Protein AF-U5S0H6-F1 (afdb_monomer_lite)

Radius of gyration: 15.55 Å; chains: 1; bounding box: 32×34×41 Å

Structure (mmCIF, N/CA/C/O backbone):
data_AF-U5S0H6-F1
#
_entry.id   AF-U5S0H6-F1
#
loop_
_atom_site.group_PDB
_atom_site.id
_atom_site.type_symbol
_atom_site.label_atom_id
_atom_site.label_alt_id
_atom_site.label_comp_id
_atom_site.label_asym_id
_atom_site.label_entity_id
_atom_site.label_seq_id
_atom_site.pdbx_PDB_ins_code
_atom_site.Cartn_x
_atom_site.Cartn_y
_atom_site.Cartn_z
_atom_site.occupancy
_atom_site.B_iso_or_equiv
_atom_site.auth_seq_id
_atom_site.auth_comp_id
_atom_site.auth_asym_id
_atom_site.auth_atom_id
_atom_site.pdbx_PDB_model_num
ATOM 1 N N . LEU A 1 1 ? -2.154 20.817 27.104 1.00 77.75 1 LEU A N 1
ATOM 2 C CA . LEU A 1 1 ? -3.525 20.903 26.561 1.00 77.75 1 LEU A CA 1
ATOM 3 C C . LEU A 1 1 ? -4.081 19.491 26.561 1.00 77.75 1 LEU A C 1
ATOM 5 O O . LEU A 1 1 ? -3.431 18.629 25.981 1.00 77.75 1 LEU A O 1
ATOM 9 N N . GLU A 1 2 ? -5.194 19.233 27.243 1.00 90.75 2 GLU A N 1
ATOM 10 C CA . GLU A 1 2 ? -5.911 17.968 27.055 1.00 90.75 2 GLU A CA 1
ATOM 11 C C . GLU A 1 2 ? -6.674 18.042 25.733 1.00 90.75 2 GLU A C 1
ATOM 13 O O . GLU A 1 2 ? -7.430 18.984 25.497 1.00 90.75 2 GLU A O 1
ATOM 18 N N . LEU A 1 3 ? -6.421 17.078 24.852 1.00 93.81 3 LEU A N 1
ATOM 19 C CA . LEU A 1 3 ? -7.057 16.975 23.545 1.00 93.81 3 LEU A CA 1
ATOM 20 C C . LEU A 1 3 ? -7.907 15.709 23.515 1.00 93.81 3 LEU A C 1
ATOM 22 O O . LEU A 1 3 ? -7.422 14.627 23.842 1.00 93.81 3 LEU A O 1
ATOM 26 N N . ALA A 1 4 ? -9.167 15.849 23.107 1.00 94.94 4 ALA A N 1
ATOM 27 C CA . ALA A 1 4 ? -10.039 14.709 22.870 1.00 94.94 4 ALA A CA 1
ATOM 28 C C . ALA A 1 4 ? -9.695 14.081 21.504 1.00 94.94 4 ALA A C 1
ATOM 30 O O . ALA A 1 4 ? -9.755 14.790 20.498 1.00 94.94 4 ALA A O 1
ATOM 31 N N . PRO A 1 5 ? -9.329 12.787 21.439 1.00 95.25 5 PRO A N 1
ATOM 32 C CA . PRO A 1 5 ? -9.027 12.127 20.175 1.00 95.25 5 PRO A CA 1
ATOM 33 C C . PRO A 1 5 ? -10.300 11.824 19.376 1.00 95.25 5 PRO A C 1
ATOM 35 O O . PRO A 1 5 ? -11.325 11.416 19.932 1.00 95.25 5 PRO A O 1
ATOM 38 N N . ASP A 1 6 ? -10.204 11.953 18.055 1.00 97.12 6 ASP A N 1
ATOM 39 C CA . ASP A 1 6 ? -11.241 11.494 17.134 1.00 97.12 6 ASP A CA 1
ATOM 40 C C . ASP A 1 6 ? -11.350 9.963 17.100 1.00 97.12 6 ASP A C 1
ATOM 42 O O . ASP A 1 6 ? -10.438 9.220 17.474 1.00 97.12 6 ASP A O 1
ATOM 46 N N . LYS A 1 7 ? -12.492 9.473 16.605 1.00 96.69 7 LYS A N 1
ATOM 47 C CA . LYS A 1 7 ? -12.749 8.039 16.433 1.00 96.69 7 LYS A CA 1
ATOM 48 C C . LYS A 1 7 ? -12.372 7.569 15.024 1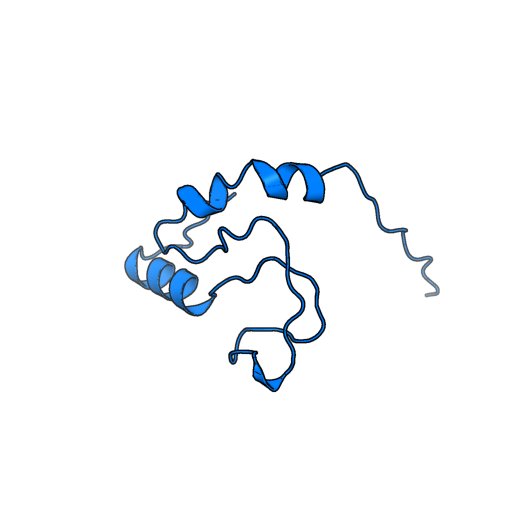.00 96.69 7 LYS A C 1
ATOM 50 O O . LYS A 1 7 ? -12.624 8.286 14.054 1.00 96.69 7 LYS A O 1
ATOM 55 N N . PRO A 1 8 ? -11.864 6.334 14.870 1.00 96.06 8 PRO A N 1
ATOM 56 C CA . PRO A 1 8 ? -11.635 5.752 13.553 1.00 96.06 8 PRO A CA 1
ATOM 57 C C . PRO A 1 8 ? -12.954 5.580 12.789 1.00 96.06 8 PRO A C 1
ATOM 59 O O . PRO A 1 8 ? -13.988 5.237 13.367 1.00 96.06 8 PRO A O 1
ATOM 62 N N . ARG A 1 9 ? -12.911 5.761 11.465 1.00 96.50 9 ARG A N 1
ATOM 63 C CA . ARG A 1 9 ? -14.067 5.599 10.572 1.00 96.50 9 ARG A CA 1
ATOM 64 C C . ARG A 1 9 ? -13.851 4.444 9.600 1.00 96.50 9 ARG A C 1
ATOM 66 O O . ARG A 1 9 ? -12.795 4.326 8.989 1.00 96.50 9 ARG A O 1
ATOM 73 N N . LYS A 1 10 ? -14.893 3.635 9.401 1.00 97.06 10 LYS A N 1
ATOM 74 C CA . LYS A 1 10 ? -14.973 2.622 8.340 1.00 97.06 10 LYS A CA 1
ATOM 75 C C . LYS A 1 10 ? -16.053 3.041 7.346 1.00 97.06 10 LYS A C 1
ATOM 77 O O .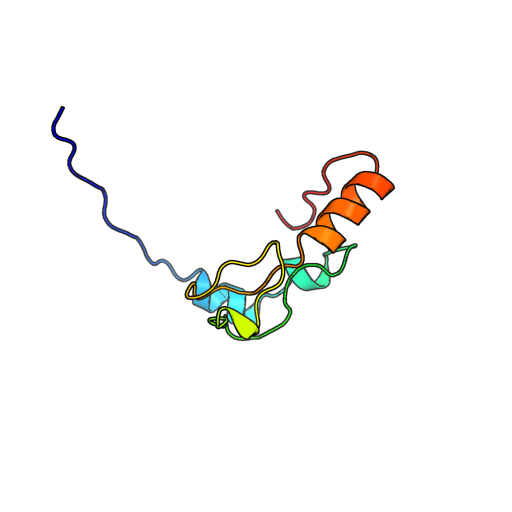 LYS A 1 10 ? -17.149 3.403 7.762 1.00 97.06 10 LYS A O 1
ATOM 82 N N . PHE A 1 11 ? -15.738 3.026 6.055 1.00 97.25 11 PHE A N 1
ATOM 83 C CA . PHE A 1 11 ? -16.678 3.423 4.997 1.00 97.25 11 PHE A CA 1
ATOM 84 C C . PHE A 1 11 ? -16.559 2.572 3.720 1.00 97.25 11 PHE A C 1
ATOM 86 O O . PHE A 1 11 ? -16.951 3.016 2.649 1.00 97.25 11 PHE A O 1
ATOM 93 N N . GLY A 1 12 ? -16.024 1.350 3.825 1.00 97.88 12 GLY A N 1
ATOM 94 C CA . GLY A 1 12 ? -15.994 0.394 2.709 1.00 97.88 12 GLY A CA 1
ATOM 95 C C . GLY A 1 12 ? -14.673 0.300 1.933 1.00 97.88 12 GLY A C 1
ATOM 96 O O . GLY A 1 12 ? -14.593 -0.457 0.970 1.00 97.88 12 GLY A O 1
ATOM 97 N N . VAL A 1 13 ? -13.631 1.055 2.314 1.00 97.69 13 VAL A N 1
ATOM 98 C CA . VAL A 1 13 ? -12.341 1.073 1.584 1.00 97.69 13 VAL A CA 1
ATOM 99 C C . VAL A 1 13 ? -11.715 -0.315 1.509 1.00 97.69 13 VAL A C 1
ATOM 101 O O . VAL A 1 13 ? -11.225 -0.723 0.460 1.00 97.69 13 VAL A O 1
ATOM 104 N N . ARG A 1 14 ? -11.747 -1.062 2.616 1.00 97.06 14 ARG A N 1
ATOM 105 C CA . ARG A 1 14 ? -11.131 -2.387 2.688 1.00 97.06 14 ARG A CA 1
ATOM 106 C C . ARG A 1 14 ? -11.829 -3.358 1.743 1.00 97.06 14 ARG A C 1
ATOM 108 O O . ARG A 1 14 ? -11.169 -4.077 1.005 1.00 97.06 14 ARG A O 1
ATOM 115 N N . GLU A 1 15 ? -13.154 -3.355 1.748 1.00 97.88 15 GLU A N 1
ATOM 116 C CA . GLU A 1 15 ? -14.001 -4.211 0.923 1.00 97.88 15 GLU A CA 1
ATOM 117 C C . GLU A 1 15 ? -13.831 -3.882 -0.563 1.00 97.88 15 GLU A C 1
ATOM 119 O O . GLU A 1 15 ? -13.708 -4.789 -1.384 1.00 97.88 15 GLU A O 1
ATOM 124 N N . PHE A 1 16 ? -13.730 -2.594 -0.894 1.00 98.38 16 PHE A N 1
ATOM 125 C CA . PHE A 1 16 ? -13.450 -2.135 -2.249 1.00 98.38 16 PHE A CA 1
ATOM 126 C C . PHE A 1 16 ? -12.062 -2.585 -2.736 1.00 98.38 16 PHE A C 1
ATOM 128 O O . PHE A 1 16 ? -11.942 -3.165 -3.818 1.00 98.38 16 PHE A O 1
ATOM 135 N N . CYS A 1 17 ? -11.012 -2.385 -1.931 1.00 98.31 17 CYS A N 1
ATOM 136 C CA . CYS A 1 17 ? -9.640 -2.733 -2.312 1.00 98.31 17 CYS A CA 1
ATOM 137 C C . CYS A 1 17 ? -9.419 -4.243 -2.491 1.00 98.31 17 CYS A C 1
ATOM 139 O O . CYS A 1 17 ? -8.635 -4.625 -3.357 1.00 98.31 17 CYS A O 1
ATOM 141 N N . ARG A 1 18 ? -10.155 -5.104 -1.767 1.00 97.81 18 ARG A N 1
ATOM 142 C CA . ARG A 1 18 ? -10.126 -6.571 -1.970 1.00 97.81 18 ARG A CA 1
ATOM 143 C C . ARG A 1 18 ? -10.486 -6.986 -3.404 1.00 97.81 18 ARG A C 1
ATOM 145 O O . ARG A 1 18 ? -10.080 -8.064 -3.842 1.00 97.81 18 ARG A O 1
ATOM 152 N N . LEU A 1 19 ? -11.277 -6.167 -4.105 1.00 97.69 19 LEU A N 1
ATOM 153 C CA . LEU A 1 19 ? -11.788 -6.451 -5.448 1.00 97.69 19 LEU A CA 1
ATOM 154 C C . LEU A 1 19 ? -11.110 -5.612 -6.536 1.00 97.69 19 LEU A C 1
ATOM 156 O O . LEU A 1 19 ? -10.820 -6.143 -7.599 1.00 97.69 19 LEU A O 1
ATOM 160 N N . CYS A 1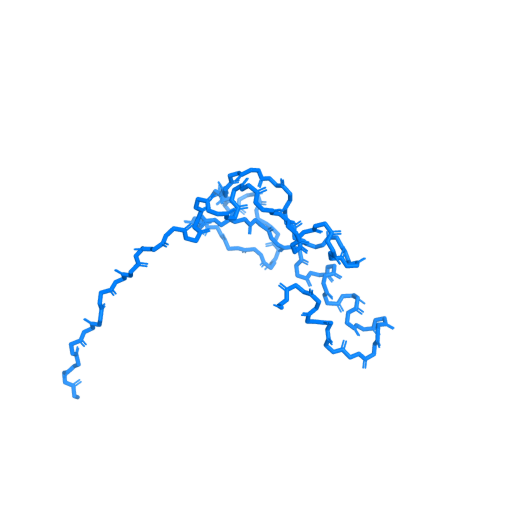 20 ? -10.870 -4.323 -6.281 1.00 98.44 20 CYS A N 1
ATOM 161 C CA . CYS A 1 20 ? -10.481 -3.360 -7.313 1.00 98.44 20 CYS A CA 1
ATOM 162 C C . CYS A 1 20 ? -9.098 -3.631 -7.921 1.00 98.44 20 CYS A C 1
ATOM 164 O O . CYS A 1 20 ? -8.991 -3.723 -9.137 1.00 98.44 20 CYS A O 1
ATOM 166 N N . LYS A 1 21 ? -8.050 -3.709 -7.086 1.00 97.94 21 LYS A N 1
ATOM 167 C CA . LYS A 1 21 ? -6.637 -3.972 -7.452 1.00 97.94 21 LYS A CA 1
ATOM 168 C C . LYS A 1 21 ? -6.003 -3.097 -8.548 1.00 97.94 21 LYS A C 1
ATOM 170 O O . LYS A 1 21 ? -4.810 -3.224 -8.792 1.00 97.94 21 LYS A O 1
ATOM 175 N N . LYS A 1 22 ? -6.727 -2.124 -9.105 1.00 98.56 22 LYS A N 1
ATOM 176 C CA . LYS A 1 22 ? -6.275 -1.252 -10.199 1.00 98.56 22 LYS A CA 1
ATOM 177 C C . LYS A 1 22 ? -4.910 -0.602 -9.960 1.00 98.56 22 LYS A C 1
ATOM 179 O O . LYS A 1 22 ? -4.118 -0.487 -10.888 1.00 98.56 22 LYS A O 1
ATOM 184 N N . CYS A 1 23 ? -4.628 -0.164 -8.733 1.00 98.56 23 CYS A N 1
ATOM 185 C CA . CYS A 1 23 ? -3.337 0.433 -8.393 1.00 98.56 23 CYS A CA 1
ATOM 186 C C . CYS A 1 23 ? -2.181 -0.577 -8.455 1.00 98.56 23 CYS A C 1
ATOM 188 O O . CYS A 1 23 ? -1.080 -0.198 -8.847 1.00 98.56 23 CYS A O 1
ATOM 190 N N . ALA A 1 24 ? -2.425 -1.841 -8.102 1.00 98.50 24 ALA A N 1
ATOM 191 C CA . ALA A 1 24 ? -1.438 -2.908 -8.199 1.00 98.50 24 ALA A CA 1
ATOM 192 C C . ALA A 1 24 ? -1.164 -3.267 -9.664 1.00 98.50 24 ALA A C 1
ATOM 194 O O . ALA A 1 24 ? -0.004 -3.250 -10.078 1.00 98.50 24 ALA A O 1
ATOM 195 N N . ASP A 1 25 ? -2.226 -3.430 -10.460 1.00 98.50 25 ASP A N 1
ATOM 196 C CA . ASP A 1 25 ? -2.122 -3.735 -11.891 1.00 98.50 25 ASP A CA 1
ATOM 197 C C . ASP A 1 25 ? -1.372 -2.627 -12.651 1.00 98.50 25 ASP A C 1
ATOM 199 O O . ASP A 1 25 ? -0.521 -2.894 -13.497 1.00 98.50 25 ASP A O 1
ATOM 203 N N . ALA A 1 26 ? -1.658 -1.362 -12.326 1.00 98.31 26 ALA A N 1
ATOM 204 C CA . ALA A 1 26 ? -1.064 -0.205 -12.990 1.00 98.31 26 ALA A CA 1
ATOM 205 C C . ALA A 1 26 ? 0.340 0.160 -12.473 1.00 98.31 26 ALA A C 1
ATOM 207 O O . ALA A 1 26 ? 0.981 1.049 -13.033 1.00 98.31 26 ALA A O 1
ATOM 208 N N . CYS A 1 27 ? 0.833 -0.455 -11.394 1.00 98.50 27 CYS A N 1
ATOM 209 C CA . CYS A 1 27 ? 2.117 -0.080 -10.807 1.00 98.50 27 CYS A CA 1
ATOM 210 C C . CYS A 1 27 ? 3.277 -0.456 -11.752 1.00 98.50 27 CYS A C 1
ATOM 212 O O . CYS A 1 27 ? 3.537 -1.646 -11.936 1.00 98.50 27 CYS A O 1
ATOM 214 N N . PRO A 1 28 ? 4.051 0.503 -12.295 1.00 97.75 28 PRO A N 1
ATOM 215 C CA . PRO A 1 28 ? 5.134 0.174 -13.228 1.00 97.75 28 PRO A CA 1
ATOM 216 C C . PRO A 1 28 ? 6.280 -0.597 -12.555 1.00 97.75 28 PRO A C 1
ATOM 218 O O . PRO A 1 28 ? 6.974 -1.371 -13.203 1.00 97.75 28 PRO A O 1
ATOM 221 N N . ALA A 1 29 ? 6.449 -0.424 -11.241 1.00 97.75 29 ALA A N 1
ATOM 222 C CA . ALA A 1 29 ? 7.438 -1.136 -10.434 1.00 97.75 29 ALA A CA 1
ATOM 223 C C . ALA A 1 29 ? 6.950 -2.500 -9.920 1.00 97.75 29 ALA A C 1
ATOM 225 O O . ALA A 1 29 ? 7.727 -3.224 -9.300 1.00 97.75 29 ALA A O 1
ATOM 226 N N . GLN A 1 30 ? 5.659 -2.818 -10.097 1.00 97.75 30 GLN A N 1
ATOM 227 C CA . GLN A 1 30 ? 5.012 -3.999 -9.511 1.00 97.75 30 GLN A CA 1
ATOM 228 C C . GLN A 1 30 ? 5.319 -4.146 -8.006 1.00 97.75 30 GLN A C 1
ATOM 230 O O . GLN A 1 30 ? 5.713 -5.207 -7.521 1.00 97.75 30 GLN A O 1
ATOM 235 N N . ALA A 1 31 ? 5.179 -3.031 -7.281 1.00 97.38 31 ALA A N 1
ATOM 236 C CA . ALA A 1 31 ? 5.534 -2.900 -5.867 1.00 97.38 31 ALA A CA 1
ATOM 237 C C . ALA A 1 31 ? 4.352 -3.112 -4.903 1.00 97.38 31 ALA A C 1
ATOM 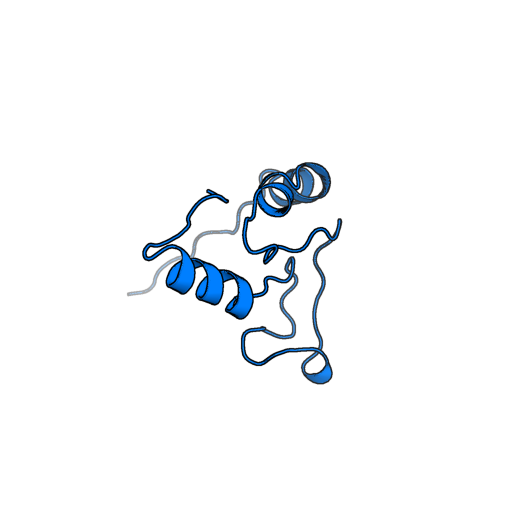239 O O . ALA A 1 31 ? 4.550 -3.268 -3.702 1.00 97.38 31 ALA A O 1
ATOM 240 N N . ILE A 1 32 ? 3.113 -3.081 -5.399 1.00 97.94 32 ILE A N 1
ATOM 241 C CA . ILE A 1 32 ? 1.899 -3.207 -4.580 1.00 97.94 32 ILE A CA 1
ATOM 242 C C . ILE A 1 32 ? 1.418 -4.662 -4.623 1.00 97.94 32 ILE A C 1
ATOM 244 O O . ILE A 1 32 ? 1.358 -5.274 -5.690 1.00 97.94 32 ILE A O 1
ATOM 248 N N . SER A 1 33 ? 1.056 -5.216 -3.463 1.00 96.88 33 SER A N 1
ATOM 249 C CA . SER A 1 33 ? 0.522 -6.575 -3.367 1.00 96.88 33 SER A CA 1
ATOM 250 C C . SER A 1 33 ? -0.758 -6.768 -4.190 1.00 96.88 33 SER A C 1
ATOM 252 O O . SER A 1 33 ? -1.684 -5.960 -4.136 1.00 96.88 33 SER A O 1
ATOM 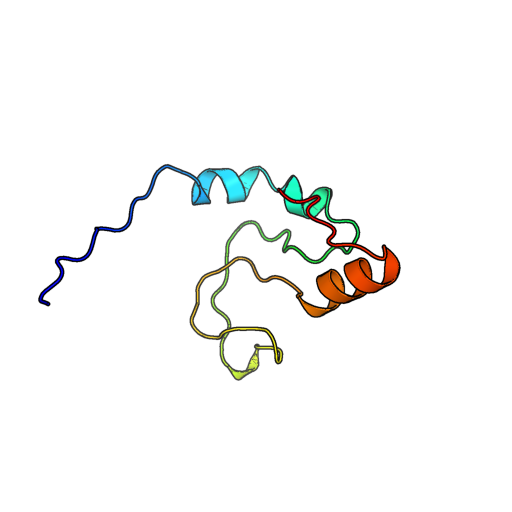254 N N . HIS A 1 34 ? -0.830 -7.901 -4.891 1.00 97.69 34 HIS A N 1
ATOM 255 C CA . HIS A 1 34 ? -2.031 -8.367 -5.590 1.00 97.69 34 HIS A CA 1
ATOM 256 C C . HIS A 1 34 ? -2.870 -9.341 -4.741 1.00 97.69 34 HIS A C 1
ATOM 258 O O . HIS A 1 34 ? -3.877 -9.879 -5.219 1.00 97.69 34 HIS A O 1
ATOM 264 N N . GLU A 1 35 ? -2.482 -9.588 -3.486 1.00 97.69 35 GLU A N 1
ATOM 265 C CA . GLU A 1 35 ? -3.214 -10.473 -2.582 1.00 97.69 35 GLU A CA 1
ATOM 266 C C . GLU A 1 35 ? -4.632 -9.946 -2.354 1.00 97.69 35 GLU A C 1
ATOM 268 O O . GLU A 1 35 ? -4.873 -8.744 -2.237 1.00 97.69 35 GLU A O 1
ATOM 273 N N . LYS A 1 36 ? -5.609 -10.855 -2.287 1.00 96.94 36 LYS A N 1
ATOM 274 C CA . LYS A 1 36 ? -6.995 -10.457 -2.008 1.00 96.94 36 LYS A CA 1
ATOM 275 C C . LYS A 1 36 ? -7.111 -9.831 -0.617 1.00 96.94 36 LYS A C 1
ATOM 277 O O . LYS A 1 36 ? -7.815 -8.840 -0.457 1.00 96.94 36 LYS A O 1
ATOM 282 N N . ASP A 1 37 ? -6.395 -10.387 0.355 1.00 97.38 37 ASP A N 1
ATOM 283 C CA . ASP A 1 37 ? -6.542 -10.066 1.771 1.00 97.38 37 ASP A CA 1
ATOM 284 C C . ASP A 1 37 ? -5.214 -9.535 2.324 1.00 97.38 37 ASP A C 1
ATOM 286 O O . ASP A 1 37 ? -4.154 -10.033 1.931 1.00 97.38 37 ASP A O 1
ATOM 290 N N . PRO A 1 38 ? -5.247 -8.536 3.226 1.00 96.00 38 PRO A N 1
ATOM 291 C CA . PRO A 1 38 ? -4.044 -8.087 3.906 1.00 96.00 38 PRO A CA 1
ATOM 292 C C . PRO A 1 38 ? -3.535 -9.187 4.842 1.00 96.00 38 PRO A C 1
ATOM 294 O O . PRO A 1 38 ? -4.296 -10.054 5.277 1.00 96.00 38 PRO A O 1
ATOM 297 N N . LYS A 1 39 ? -2.247 -9.135 5.171 1.00 94.75 39 LYS A N 1
ATOM 298 C CA . LYS A 1 39 ? -1.598 -10.112 6.049 1.00 94.75 39 LYS A CA 1
ATOM 299 C C . LYS A 1 39 ? -0.882 -9.389 7.179 1.00 94.75 39 LYS A C 1
ATOM 301 O O . LYS A 1 39 ? -0.449 -8.247 7.022 1.00 94.75 39 LYS A O 1
ATOM 306 N N . VAL A 1 40 ? -0.767 -10.073 8.308 1.00 96.44 40 VAL A N 1
ATOM 307 C CA . VAL A 1 40 ? 0.108 -9.684 9.413 1.00 96.44 40 VAL A CA 1
ATOM 308 C C . VAL A 1 40 ? 1.391 -10.485 9.240 1.00 96.44 40 VAL A C 1
ATOM 310 O O . VAL A 1 40 ? 1.328 -11.711 9.202 1.00 96.44 40 VAL A O 1
ATOM 313 N N . LEU A 1 41 ? 2.523 -9.801 9.103 1.00 94.62 41 LEU A N 1
ATOM 314 C CA . LEU A 1 41 ? 3.833 -10.450 9.103 1.00 94.62 41 LEU A CA 1
ATOM 315 C C . LEU A 1 41 ? 4.322 -10.644 10.539 1.00 94.62 41 LEU A C 1
ATOM 317 O O . LEU A 1 41 ? 4.081 -9.781 11.397 1.00 94.62 41 LEU A O 1
ATOM 321 N N . GLN A 1 42 ? 5.000 -11.765 10.783 1.00 95.12 42 GLN A N 1
ATOM 322 C CA . GLN A 1 42 ? 5.809 -11.945 11.984 1.00 95.12 42 GLN A CA 1
ATOM 323 C C . GLN A 1 42 ? 7.185 -11.290 11.782 1.00 95.12 42 GLN A C 1
ATOM 325 O O . GLN A 1 42 ? 7.590 -11.085 10.638 1.00 95.12 42 GLN A O 1
ATOM 330 N N . PRO A 1 43 ? 7.914 -10.936 12.855 1.00 94.12 43 PRO A N 1
ATOM 331 C CA . PRO A 1 43 ? 9.238 -10.321 12.734 1.00 94.12 43 PRO A CA 1
ATOM 332 C C . PRO A 1 43 ? 10.222 -11.115 11.870 1.00 94.12 43 PRO A C 1
ATOM 334 O O . PRO A 1 43 ? 11.022 -10.514 11.163 1.00 94.12 43 PRO A O 1
ATOM 337 N N . GLU A 1 44 ? 10.158 -12.444 11.916 1.00 94.25 44 GLU A N 1
ATOM 338 C CA . GLU A 1 44 ? 10.982 -13.353 11.116 1.00 94.25 44 GLU A CA 1
ATOM 339 C C . GLU A 1 44 ? 10.665 -13.327 9.614 1.00 94.25 44 GLU A C 1
ATOM 341 O O . GLU A 1 44 ? 11.526 -13.684 8.811 1.00 94.25 44 GLU A O 1
ATOM 346 N N . ASP A 1 45 ? 9.465 -12.877 9.240 1.00 90.69 45 ASP A N 1
ATOM 347 C CA . ASP A 1 45 ? 9.008 -12.775 7.852 1.00 90.69 45 ASP A CA 1
ATOM 348 C C . ASP A 1 45 ? 9.224 -11.370 7.262 1.00 90.69 45 ASP A C 1
ATOM 350 O O . ASP A 1 45 ? 8.978 -11.167 6.075 1.00 90.69 45 ASP A O 1
ATOM 354 N N . CYS A 1 46 ? 9.615 -10.385 8.079 1.00 89.31 46 CYS A N 1
ATOM 355 C CA . CYS A 1 46 ? 9.728 -8.990 7.657 1.00 89.31 46 CYS A CA 1
ATOM 356 C C . CYS A 1 46 ? 11.065 -8.678 6.981 1.00 89.31 46 CYS A C 1
ATOM 358 O O . CYS A 1 46 ? 12.141 -8.941 7.523 1.00 89.31 46 CYS A O 1
ATOM 360 N N . GLU A 1 47 ? 10.999 -7.971 5.855 1.00 86.94 47 GLU A N 1
ATOM 361 C CA . GLU A 1 47 ? 12.149 -7.243 5.322 1.00 86.94 47 GLU A CA 1
ATOM 362 C C . GLU A 1 47 ? 12.396 -5.915 6.067 1.00 86.94 47 GLU A C 1
ATOM 364 O O . GLU A 1 47 ? 11.566 -5.429 6.835 1.00 86.94 47 GLU A O 1
ATOM 369 N N . VAL A 1 48 ? 13.547 -5.278 5.807 1.00 84.69 48 VAL A N 1
ATOM 370 C CA . VAL A 1 48 ? 14.014 -4.051 6.497 1.00 84.69 48 VAL A CA 1
ATOM 371 C C . VAL A 1 48 ? 12.990 -2.908 6.471 1.00 84.69 48 VAL A C 1
ATOM 373 O O . VAL A 1 48 ? 12.934 -2.110 7.404 1.00 84.69 48 VAL A O 1
ATOM 376 N N . ALA A 1 49 ? 12.196 -2.807 5.404 1.00 84.38 49 ALA A N 1
ATOM 377 C CA . ALA A 1 49 ? 11.212 -1.741 5.222 1.00 84.38 49 ALA A CA 1
ATOM 378 C C . ALA A 1 49 ? 9.772 -2.158 5.583 1.00 84.38 49 ALA A C 1
ATOM 380 O O . ALA A 1 49 ? 8.816 -1.419 5.323 1.00 84.38 49 ALA A O 1
ATOM 381 N N . GLU A 1 50 ? 9.598 -3.337 6.178 1.00 89.88 50 GLU A N 1
ATOM 382 C CA . GLU A 1 50 ? 8.302 -3.861 6.587 1.00 89.88 50 GLU A CA 1
ATOM 383 C C . GLU A 1 50 ? 8.089 -3.725 8.096 1.00 89.88 50 GLU A C 1
ATOM 385 O O . GLU A 1 50 ? 9.023 -3.660 8.888 1.00 89.88 50 GLU A O 1
ATOM 390 N N . ASN A 1 51 ? 6.818 -3.660 8.497 1.00 90.50 51 ASN A N 1
ATOM 391 C CA . ASN A 1 51 ? 6.445 -3.521 9.902 1.00 90.50 51 ASN A CA 1
ATOM 392 C C . ASN A 1 51 ? 5.721 -4.797 10.335 1.00 90.50 51 ASN A C 1
ATOM 394 O O . ASN A 1 51 ? 4.656 -5.079 9.763 1.00 90.50 51 ASN A O 1
ATOM 398 N N . PRO A 1 52 ? 6.230 -5.528 11.342 1.00 93.94 52 PRO A N 1
ATOM 399 C CA . PRO A 1 52 ? 5.538 -6.692 11.873 1.00 93.94 52 PRO A CA 1
ATOM 400 C C . PRO A 1 52 ? 4.252 -6.278 12.597 1.00 93.94 52 PRO A C 1
ATOM 402 O O . PRO A 1 52 ? 4.026 -5.102 12.905 1.00 93.94 52 PRO A O 1
ATOM 405 N N . TYR A 1 53 ? 3.386 -7.256 12.862 1.00 95.50 53 TYR A N 1
ATOM 406 C CA . TYR A 1 53 ? 2.154 -7.111 13.659 1.00 95.50 53 TYR A CA 1
ATOM 407 C C . TYR A 1 53 ? 1.093 -6.146 13.105 1.00 95.50 53 TYR A C 1
ATOM 409 O O . TYR A 1 53 ? 0.035 -5.967 13.709 1.00 95.50 53 TYR A O 1
ATOM 417 N N . THR A 1 54 ? 1.338 -5.541 11.943 1.00 95.12 54 THR A N 1
ATOM 418 C CA . THR A 1 54 ? 0.404 -4.627 11.288 1.00 95.12 54 THR A CA 1
ATOM 419 C C . THR A 1 54 ? -0.299 -5.350 10.153 1.00 95.12 54 THR A C 1
ATOM 421 O O . THR A 1 54 ? 0.334 -5.790 9.196 1.00 95.12 54 THR A O 1
ATOM 424 N N . GLU A 1 55 ? -1.622 -5.441 10.236 1.00 95.88 55 GLU A N 1
ATOM 425 C CA . GLU A 1 55 ? -2.429 -6.001 9.158 1.00 95.88 55 GLU A CA 1
ATOM 426 C C . GLU A 1 55 ? -2.501 -5.014 7.987 1.00 95.88 55 GLU A C 1
ATOM 428 O O . GLU A 1 55 ? -3.181 -3.987 8.054 1.00 95.88 55 GLU A O 1
ATOM 433 N N . LYS A 1 56 ? -1.793 -5.322 6.899 1.00 95.62 56 LYS A N 1
ATOM 434 C CA . LYS A 1 56 ? -1.782 -4.505 5.681 1.00 95.62 56 LYS A CA 1
ATOM 435 C C . LYS A 1 56 ? -1.567 -5.362 4.436 1.00 95.62 56 LYS A C 1
ATOM 437 O O . LYS A 1 56 ? -1.100 -6.498 4.509 1.00 95.62 56 LYS A O 1
ATOM 442 N N . TRP A 1 57 ? -1.919 -4.815 3.277 1.00 97.00 57 TRP A N 1
ATOM 443 C CA . TRP A 1 57 ? -1.370 -5.319 2.023 1.00 97.00 57 TRP A CA 1
ATOM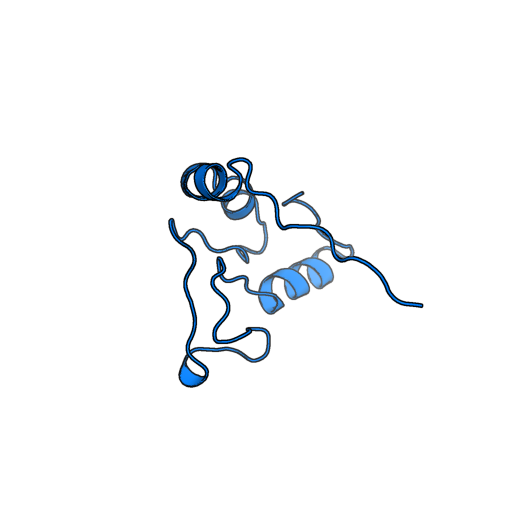 444 C C . TRP A 1 57 ? 0.095 -4.909 1.977 1.00 97.00 57 TRP A C 1
ATOM 446 O O . TRP A 1 57 ? 0.404 -3.725 2.124 1.00 97.00 57 TRP A O 1
ATOM 456 N N . GLN A 1 58 ? 0.985 -5.890 1.852 1.00 94.31 58 GLN A N 1
ATOM 457 C CA . GLN A 1 58 ? 2.419 -5.620 1.847 1.00 94.31 58 GLN A CA 1
ATOM 458 C C . GLN A 1 58 ? 2.807 -4.830 0.591 1.00 94.31 58 GLN A C 1
ATOM 460 O O . GLN A 1 58 ? 2.142 -4.897 -0.449 1.00 94.31 58 GLN A O 1
ATOM 465 N N . PHE A 1 59 ? 3.851 -4.023 0.723 1.00 94.62 59 PHE A N 1
ATOM 466 C CA . PHE A 1 59 ? 4.296 -3.080 -0.291 1.00 94.62 59 PHE A CA 1
ATOM 467 C C . PHE A 1 59 ? 5.818 -3.072 -0.306 1.00 94.62 59 PHE A C 1
ATOM 469 O O . PHE A 1 59 ? 6.441 -2.785 0.714 1.00 94.62 59 PHE A O 1
ATOM 476 N N . ASP A 1 60 ? 6.393 -3.349 -1.470 1.00 94.88 60 ASP A N 1
ATOM 477 C CA . ASP A 1 60 ? 7.835 -3.344 -1.672 1.00 94.88 60 ASP A CA 1
ATOM 478 C C . ASP A 1 60 ? 8.310 -1.909 -1.939 1.00 94.88 60 ASP A C 1
ATOM 480 O O . ASP A 1 60 ? 8.286 -1.390 -3.064 1.00 94.88 60 ASP A O 1
ATOM 484 N N . SER A 1 61 ? 8.733 -1.233 -0.871 1.00 94.25 61 SER A N 1
ATOM 485 C CA . SER A 1 61 ? 9.229 0.139 -0.957 1.00 94.25 61 SER A CA 1
ATOM 486 C C . SER A 1 61 ? 10.523 0.256 -1.754 1.00 94.25 61 SER A C 1
ATOM 488 O O . SER A 1 61 ? 10.758 1.304 -2.356 1.00 94.25 61 SER A O 1
ATOM 490 N N . ASN A 1 62 ? 11.346 -0.797 -1.785 1.00 94.38 62 ASN A N 1
ATOM 491 C CA . ASN A 1 62 ? 12.611 -0.794 -2.508 1.00 94.38 62 ASN A CA 1
ATOM 492 C C . ASN A 1 62 ? 12.347 -0.780 -4.013 1.00 94.38 62 ASN A C 1
ATOM 494 O O . ASN A 1 62 ? 12.858 0.096 -4.708 1.00 94.38 62 ASN A O 1
ATOM 498 N N . ARG A 1 63 ? 11.460 -1.654 -4.507 1.00 95.50 63 ARG A N 1
ATOM 499 C CA . ARG A 1 63 ? 11.019 -1.642 -5.911 1.00 95.50 63 ARG A CA 1
ATOM 500 C C . ARG A 1 63 ? 10.393 -0.314 -6.311 1.00 95.50 63 ARG A C 1
ATOM 502 O O . ARG A 1 63 ? 10.735 0.232 -7.361 1.00 95.50 63 ARG A O 1
ATOM 509 N N . CYS A 1 64 ? 9.499 0.228 -5.481 1.00 96.75 64 CYS A N 1
ATOM 510 C CA . CYS A 1 64 ? 8.887 1.529 -5.753 1.00 96.75 64 CYS A CA 1
ATOM 511 C C . CYS A 1 64 ? 9.948 2.640 -5.845 1.00 96.75 64 CYS A C 1
ATOM 513 O O . CYS A 1 64 ? 9.959 3.407 -6.810 1.00 96.75 64 CYS A O 1
ATOM 515 N N . GLY A 1 65 ? 10.881 2.682 -4.889 1.00 95.62 65 GLY A N 1
ATOM 516 C CA . GLY A 1 65 ? 11.981 3.645 -4.858 1.00 95.62 65 GLY A CA 1
ATOM 517 C C . GLY A 1 65 ? 12.936 3.513 -6.048 1.00 95.62 65 GLY A C 1
ATOM 518 O O . GLY A 1 65 ? 13.328 4.523 -6.631 1.00 95.62 65 GLY A O 1
ATOM 519 N N . SER A 1 66 ? 13.253 2.289 -6.482 1.00 95.62 66 SER A N 1
ATOM 520 C CA . SER A 1 66 ? 14.058 2.054 -7.688 1.00 95.62 66 SER A CA 1
ATOM 521 C C . SER A 1 66 ? 13.394 2.628 -8.938 1.00 95.62 66 SER A C 1
ATOM 523 O O . SER A 1 66 ? 14.076 3.228 -9.768 1.00 95.62 66 SER A O 1
ATOM 525 N N . PHE A 1 67 ? 12.068 2.513 -9.062 1.00 97.81 67 PHE A N 1
ATOM 526 C CA . PHE A 1 67 ? 11.357 3.121 -10.185 1.00 97.81 67 PHE A CA 1
ATOM 527 C C . PHE A 1 67 ? 11.358 4.649 -10.115 1.00 97.81 67 PHE A C 1
ATOM 529 O O . PHE A 1 67 ? 11.462 5.283 -11.155 1.00 97.81 67 PHE A O 1
ATOM 536 N N . TRP A 1 68 ? 11.308 5.265 -8.929 1.00 97.06 68 TRP A N 1
ATOM 537 C CA . TRP A 1 68 ? 11.457 6.724 -8.812 1.00 97.06 68 TRP A CA 1
ATOM 538 C C . TRP A 1 68 ? 12.826 7.189 -9.309 1.00 97.06 68 TRP A C 1
ATOM 540 O O . TRP A 1 68 ? 12.907 8.162 -10.056 1.00 97.06 68 TRP A O 1
ATOM 550 N N . ALA A 1 69 ? 13.892 6.475 -8.934 1.00 95.88 69 ALA A N 1
ATOM 551 C CA . ALA A 1 69 ? 15.244 6.768 -9.401 1.00 95.88 69 ALA A CA 1
ATOM 552 C C . ALA A 1 69 ? 15.373 6.597 -10.924 1.00 95.88 69 ALA A C 1
ATOM 554 O O . ALA A 1 69 ? 15.961 7.445 -11.587 1.00 95.88 69 ALA A O 1
ATOM 555 N N . TYR A 1 70 ? 14.776 5.539 -11.482 1.00 96.69 70 TYR A N 1
ATOM 556 C CA . TYR A 1 70 ? 14.733 5.298 -12.926 1.00 96.69 70 TYR A CA 1
ATOM 557 C C . TYR A 1 70 ? 13.917 6.359 -13.684 1.00 96.69 70 TYR A C 1
ATOM 559 O O . TYR A 1 70 ? 14.351 6.863 -14.714 1.00 96.69 70 TYR A O 1
ATOM 567 N N . ASN A 1 71 ? 12.743 6.711 -13.160 1.00 96.06 71 ASN A N 1
ATOM 568 C CA . ASN A 1 71 ? 11.813 7.675 -13.746 1.00 96.06 71 ASN A CA 1
ATOM 569 C C . ASN A 1 71 ? 12.295 9.131 -13.596 1.00 96.06 71 ASN A C 1
ATOM 571 O O . ASN A 1 71 ? 11.805 10.018 -14.287 1.00 96.06 71 ASN A O 1
ATOM 575 N N . GLY A 1 72 ? 13.229 9.397 -12.677 1.00 96.62 72 GLY A N 1
ATOM 576 C CA . GLY A 1 72 ? 13.755 10.736 -12.396 1.00 96.62 72 GLY A CA 1
ATOM 577 C C . GLY A 1 72 ? 12.779 11.662 -11.657 1.00 96.62 72 GLY A C 1
ATOM 578 O O . GLY A 1 72 ? 13.068 12.845 -11.485 1.00 96.62 72 GLY A O 1
ATOM 579 N N . SER A 1 73 ? 11.628 11.151 -11.213 1.00 95.25 73 SER A N 1
ATOM 580 C CA . SER A 1 73 ? 10.605 11.900 -10.475 1.00 95.25 73 SER A CA 1
ATOM 581 C C . SER A 1 73 ? 9.731 10.967 -9.622 1.00 95.25 73 SER A C 1
ATOM 583 O O . SER A 1 73 ? 9.657 9.765 -9.912 1.00 95.25 73 SER A O 1
ATOM 585 N N . PRO A 1 74 ? 9.002 11.495 -8.614 1.00 95.25 74 PRO A N 1
ATOM 586 C CA . PRO A 1 74 ? 7.977 10.731 -7.907 1.00 95.25 74 PRO A CA 1
ATOM 587 C C . PRO A 1 74 ? 6.965 10.123 -8.885 1.00 95.25 74 PRO A C 1
ATOM 589 O O . PRO A 1 74 ? 6.491 10.809 -9.790 1.00 95.25 74 PRO A O 1
ATOM 592 N N . CYS A 1 75 ? 6.652 8.835 -8.711 1.00 97.06 75 CYS A N 1
ATOM 593 C CA . CYS A 1 75 ? 5.834 8.091 -9.673 1.00 97.06 75 CYS A CA 1
ATOM 594 C C . CYS A 1 75 ? 4.338 8.415 -9.581 1.00 97.06 75 CYS A C 1
ATOM 596 O O . CYS A 1 75 ? 3.712 8.640 -10.607 1.00 97.06 75 CYS A O 1
ATOM 598 N N . ILE A 1 76 ? 3.771 8.393 -8.368 1.00 96.12 76 ILE A N 1
ATOM 599 C CA . ILE A 1 76 ? 2.362 8.698 -8.031 1.00 96.12 76 ILE A CA 1
ATOM 600 C C . ILE A 1 76 ? 1.256 7.990 -8.846 1.00 96.12 76 ILE A C 1
ATOM 602 O O . ILE A 1 76 ? 0.089 8.247 -8.598 1.00 96.12 76 ILE A O 1
ATOM 606 N N . ASN A 1 77 ? 1.573 7.054 -9.743 1.00 97.31 77 ASN A N 1
ATOM 607 C CA . ASN A 1 77 ? 0.600 6.424 -10.651 1.00 97.31 77 ASN A CA 1
ATOM 608 C C . ASN A 1 77 ? -0.526 5.633 -9.951 1.00 97.31 77 ASN A C 1
ATOM 610 O O . ASN A 1 77 ? -1.543 5.310 -10.556 1.00 97.31 77 ASN A O 1
ATOM 614 N N . CYS A 1 78 ? -0.324 5.259 -8.688 1.00 97.50 78 CYS A N 1
ATOM 615 C CA . CYS A 1 78 ? -1.313 4.550 -7.882 1.00 97.50 78 CYS A CA 1
ATOM 616 C C . CYS A 1 78 ? -2.346 5.466 -7.197 1.00 97.50 78 CYS A C 1
ATOM 618 O O . CYS A 1 78 ? -3.275 4.928 -6.590 1.00 97.50 78 CYS A O 1
ATOM 620 N N . VAL A 1 79 ? -2.171 6.792 -7.271 1.00 96.81 79 VAL A N 1
ATOM 621 C CA . VAL A 1 79 ? -3.065 7.827 -6.718 1.00 96.81 79 VAL A CA 1
ATOM 622 C C . VAL A 1 79 ? -4.005 8.324 -7.809 1.00 96.81 79 VAL A C 1
ATOM 624 O O . VAL A 1 79 ? -5.228 8.338 -7.548 1.00 96.81 79 VAL A O 1
#

pLDDT: mean 95.5, std 3.52, range [77.75, 98.56]

Sequence (79 aa):
LELAPDKPRKFGVREFCRLCKKCADACPAQAISHEKDPKVLQPEDCEVAENPYTEKWQFDSNRCGSFWAYNGSPCINCV

Foldseek 3Di:
DDDDDDDDDDDCPLVCCLPPCPLCVQQPLNFWAPHSFFDADDPVRDDPPDDHPDGDGGGRVVSLVVVCVVVVHRDPRSD

Secondary structure (DSSP, 8-state):
---PPPPP--SSHHHHHHHH-HHHHT-TT--B---SS-BPPPGGG--TT--TT--B--B-HHHHHHHHHHHTS---TT-